Protein AF-A0A425WIM8-F1 (afdb_monomer)

pLDDT: mean 90.93, std 14.82, range [37.25, 98.75]

Nearest PDB structures (foldseek):
  4bzw-assembly1_A  TM=9.652E-01  e=4.947E-06  Lactiplantibacillus plantarum WCFS1
  3hxk-assembly1_A  TM=8.899E-01  e=6.995E-05  Lactococcus lactis subsp. lactis
  4q3k-assembly1_B  TM=9.113E-01  e=4.378E-04  unidentified
  5aob-assembly1_A  TM=7.028E-01  e=1.399E-02  Thermogutta terrifontis
  3f67-assembly1_A  TM=6.598E-01  e=1.066E-02  Klebsiella pneumoniae subsp. pneumoniae MGH 78578

Sequence (83 aa):
MWTTATDTSVPPENALLFAEALQAHHCRYQLIVYPEGKHGSALGNRETAKPDGTYLASDILDWPERFADFARPIGHTFKNCEL

Mean predicted aligned error: 5.05 Å

Structure (mmCIF, N/CA/C/O backbone):
data_AF-A0A425WIM8-F1
#
_entry.id   AF-A0A425WIM8-F1
#
loop_
_atom_site.group_PDB
_atom_site.id
_atom_site.type_symbol
_atom_site.label_atom_id
_atom_site.label_alt_id
_atom_site.label_comp_id
_atom_site.label_asym_id
_atom_site.label_entity_id
_atom_site.label_seq_id
_atom_site.pdbx_PDB_ins_code
_atom_site.Cartn_x
_atom_site.Cartn_y
_atom_site.Cartn_z
_atom_site.occupancy
_atom_site.B_iso_or_equiv
_atom_site.auth_seq_id
_atom_site.auth_comp_id
_atom_site.auth_asym_id
_atom_site.auth_atom_id
_atom_site.pdbx_PDB_model_num
ATOM 1 N N . MET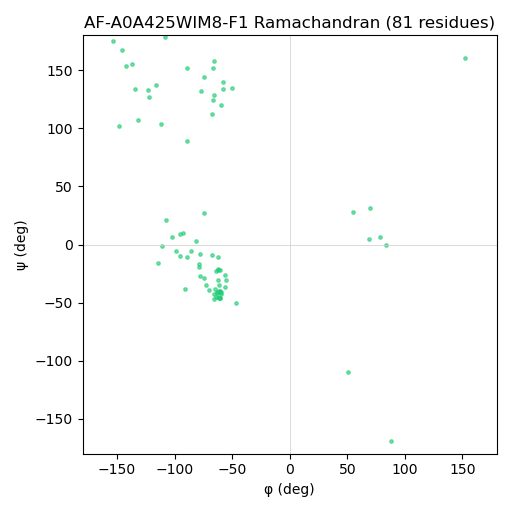 A 1 1 ? -3.211 -1.351 5.422 1.00 97.00 1 MET A N 1
ATOM 2 C CA . MET A 1 1 ? -3.224 -2.025 4.107 1.00 97.00 1 MET A CA 1
ATOM 3 C C . MET A 1 1 ? -2.590 -1.099 3.098 1.00 97.00 1 MET A C 1
ATOM 5 O O . MET A 1 1 ? -2.754 0.110 3.228 1.00 97.00 1 MET A O 1
ATOM 9 N N . TRP A 1 2 ? -1.913 -1.648 2.098 1.00 97.69 2 TRP A N 1
ATOM 10 C CA . TRP A 1 2 ? -1.451 -0.879 0.952 1.00 97.69 2 TRP A CA 1
ATOM 11 C C . TRP A 1 2 ? -1.577 -1.715 -0.324 1.00 97.69 2 TRP A C 1
ATOM 13 O O . TRP A 1 2 ? -1.594 -2.944 -0.252 1.00 97.69 2 TRP A O 1
ATOM 23 N N . THR A 1 3 ? -1.718 -1.047 -1.463 1.00 97.94 3 THR A N 1
ATOM 24 C CA . THR A 1 3 ? -1.704 -1.652 -2.802 1.00 97.94 3 THR A CA 1
ATOM 25 C C . THR A 1 3 ? -1.229 -0.618 -3.829 1.00 97.94 3 THR A C 1
ATOM 27 O O . THR A 1 3 ? -1.021 0.547 -3.480 1.00 97.94 3 THR A O 1
ATOM 30 N N . THR A 1 4 ? -1.065 -1.020 -5.087 1.00 97.38 4 THR A N 1
ATOM 31 C CA . THR A 1 4 ? -0.726 -0.137 -6.211 1.00 97.38 4 THR A CA 1
ATOM 32 C C . THR A 1 4 ? -1.864 -0.135 -7.226 1.00 97.38 4 THR A C 1
ATOM 34 O O . THR A 1 4 ? -2.377 -1.201 -7.563 1.00 97.38 4 THR A O 1
ATOM 37 N N . ALA A 1 5 ? -2.241 1.027 -7.760 1.00 97.69 5 ALA A N 1
ATOM 38 C CA . ALA A 1 5 ? -3.332 1.144 -8.731 1.00 97.69 5 ALA A CA 1
ATOM 39 C C . ALA A 1 5 ? -3.039 0.409 -10.054 1.00 97.69 5 ALA A C 1
ATOM 41 O O . ALA A 1 5 ? -3.963 0.026 -10.764 1.00 97.69 5 ALA A O 1
ATOM 42 N N . THR A 1 6 ? -1.761 0.172 -10.363 1.00 96.75 6 THR A N 1
ATOM 43 C CA . THR A 1 6 ? -1.307 -0.577 -11.545 1.00 96.75 6 THR A CA 1
ATOM 44 C C . THR A 1 6 ? -1.093 -2.075 -11.300 1.00 96.75 6 THR A C 1
ATOM 46 O O . THR A 1 6 ? -0.505 -2.737 -12.156 1.00 96.75 6 THR A O 1
ATOM 49 N N . ASP A 1 7 ? -1.508 -2.636 -10.155 1.00 96.38 7 ASP A N 1
ATOM 50 C CA . ASP A 1 7 ? -1.386 -4.083 -9.930 1.00 96.38 7 ASP A CA 1
ATOM 51 C C . ASP A 1 7 ? -2.334 -4.848 -10.870 1.00 96.38 7 ASP A C 1
ATOM 53 O O . ASP A 1 7 ? -3.556 -4.782 -10.753 1.00 96.38 7 ASP A O 1
ATOM 57 N N . THR A 1 8 ? -1.756 -5.583 -11.820 1.00 95.62 8 THR A N 1
ATOM 58 C CA . THR A 1 8 ? -2.495 -6.397 -12.795 1.00 95.62 8 THR A CA 1
ATOM 59 C C . THR A 1 8 ? -2.639 -7.862 -12.389 1.00 95.62 8 THR A C 1
ATOM 61 O O . THR A 1 8 ? -3.365 -8.601 -13.049 1.00 95.62 8 THR A O 1
ATOM 64 N N . SER A 1 9 ? -1.945 -8.311 -11.338 1.00 97.62 9 SER A N 1
ATOM 65 C CA . SER A 1 9 ? -2.030 -9.693 -10.841 1.00 97.62 9 SER A CA 1
ATOM 66 C C . SER A 1 9 ? -3.104 -9.834 -9.766 1.00 97.62 9 SER A C 1
ATOM 68 O O . SER A 1 9 ? -3.820 -10.833 -9.737 1.00 97.62 9 SER A O 1
ATOM 70 N N . VAL A 1 10 ? -3.229 -8.828 -8.897 1.00 97.50 10 VAL A N 1
ATOM 71 C CA . VAL A 1 10 ? -4.269 -8.734 -7.870 1.00 97.50 10 VAL A CA 1
ATOM 72 C C . VAL A 1 10 ? -4.880 -7.331 -7.934 1.00 97.50 10 VAL A C 1
ATOM 74 O O . VAL A 1 10 ? -4.228 -6.381 -7.504 1.00 97.50 10 VAL A O 1
ATOM 77 N N . PRO A 1 11 ? -6.119 -7.181 -8.439 1.00 97.06 11 PRO A N 1
ATOM 78 C CA . PRO A 1 11 ? -6.719 -5.865 -8.636 1.00 97.06 11 PRO A CA 1
ATOM 79 C C . PRO A 1 11 ? -6.805 -5.048 -7.331 1.00 97.06 11 PRO A C 1
ATOM 81 O O . PRO A 1 11 ? -7.133 -5.615 -6.275 1.00 97.06 11 PRO A O 1
ATOM 84 N N . PRO A 1 12 ? -6.540 -3.727 -7.367 1.00 97.62 12 PRO A N 1
ATOM 85 C CA . PRO A 1 12 ? -6.585 -2.861 -6.185 1.00 97.62 12 PRO A CA 1
ATOM 86 C C . PRO A 1 12 ? -7.969 -2.819 -5.514 1.00 97.62 12 PRO A C 1
ATOM 88 O O . PRO A 1 12 ? -8.062 -2.563 -4.311 1.00 97.62 12 PRO A O 1
ATOM 91 N N . GLU A 1 13 ? -9.036 -3.143 -6.246 1.00 98.31 13 GLU A N 1
ATOM 92 C CA . GLU A 1 13 ? -10.411 -3.262 -5.758 1.00 98.31 13 GLU A CA 1
ATOM 93 C C . GLU A 1 13 ? -10.538 -4.240 -4.589 1.00 98.31 13 GLU A C 1
ATOM 95 O O . GLU A 1 13 ? -11.348 -4.010 -3.696 1.00 98.31 13 GLU A O 1
ATOM 100 N N . ASN A 1 14 ? -9.700 -5.278 -4.518 1.00 98.31 14 ASN A N 1
ATOM 101 C CA . ASN A 1 14 ? -9.694 -6.190 -3.374 1.00 98.31 14 ASN A CA 1
ATOM 102 C C . ASN A 1 14 ? -9.374 -5.458 -2.059 1.00 98.31 14 ASN A C 1
ATOM 104 O O . ASN A 1 14 ? -9.995 -5.722 -1.028 1.00 98.31 14 ASN A O 1
ATOM 108 N N . ALA A 1 15 ? -8.433 -4.507 -2.086 1.00 98.31 15 ALA A N 1
ATOM 109 C CA . ALA A 1 15 ? -8.104 -3.695 -0.918 1.00 98.31 15 ALA A CA 1
ATOM 110 C C . ALA A 1 15 ? -9.208 -2.670 -0.608 1.00 98.31 15 ALA A C 1
ATOM 112 O O . ALA A 1 15 ? -9.478 -2.404 0.564 1.00 98.31 15 ALA A O 1
ATOM 113 N N . LEU A 1 16 ? -9.863 -2.127 -1.642 1.00 98.38 16 LEU A N 1
ATOM 114 C CA . LEU A 1 16 ? -10.988 -1.197 -1.492 1.00 98.38 16 LEU A CA 1
ATOM 115 C C . LEU A 1 16 ? -12.204 -1.879 -0.852 1.00 98.38 16 LEU A C 1
ATOM 117 O O . LEU A 1 16 ? -12.738 -1.355 0.122 1.00 98.38 16 LEU A O 1
ATOM 121 N N . LEU A 1 17 ? -12.583 -3.069 -1.324 1.00 98.69 17 LEU A N 1
ATOM 122 C CA . LEU A 1 17 ? -13.686 -3.860 -0.767 1.00 98.69 17 LEU A CA 1
ATOM 123 C C . LEU A 1 17 ? -13.433 -4.225 0.699 1.00 98.69 17 LEU A C 1
ATOM 125 O O . LEU A 1 17 ? -14.334 -4.149 1.535 1.00 98.69 17 LEU A O 1
ATOM 129 N N . PHE A 1 18 ? -12.195 -4.585 1.047 1.00 98.69 18 PHE A N 1
ATOM 130 C CA . PHE A 1 18 ? -11.870 -4.885 2.437 1.00 98.69 18 PHE A CA 1
ATOM 131 C C . PHE A 1 18 ? -11.887 -3.627 3.320 1.00 98.69 18 PHE A C 1
ATOM 133 O O . PHE A 1 18 ? -12.398 -3.672 4.439 1.00 98.69 18 PHE A O 1
ATOM 140 N N . ALA A 1 19 ? -11.399 -2.488 2.819 1.00 98.69 19 ALA A N 1
ATOM 141 C CA . ALA A 1 19 ? -11.501 -1.207 3.516 1.00 98.69 19 ALA A CA 1
ATOM 142 C C . ALA A 1 19 ? -12.958 -0.780 3.746 1.00 98.69 19 ALA A C 1
ATOM 144 O O . ALA A 1 19 ? -13.286 -0.319 4.838 1.00 98.69 19 ALA A O 1
ATOM 145 N N . GLU A 1 20 ? -13.833 -0.978 2.759 1.00 98.69 20 GLU A N 1
ATOM 146 C CA . GLU A 1 20 ? -15.268 -0.716 2.881 1.00 98.69 20 GLU A CA 1
ATOM 147 C C . GLU A 1 20 ? -15.907 -1.577 3.979 1.00 98.69 20 GLU A C 1
ATOM 149 O O . GLU A 1 20 ? -16.613 -1.052 4.841 1.00 98.69 20 GLU A O 1
ATOM 154 N N . ALA A 1 21 ? -15.597 -2.876 4.024 1.00 98.75 21 ALA A N 1
ATOM 155 C CA . ALA A 1 21 ? -16.084 -3.759 5.081 1.00 98.75 21 ALA A CA 1
ATOM 156 C C . ALA A 1 21 ? -15.577 -3.333 6.473 1.00 98.75 21 ALA A C 1
ATOM 158 O O . ALA A 1 21 ? -16.358 -3.248 7.421 1.00 98.75 21 ALA A O 1
ATOM 159 N N . LEU A 1 22 ? -14.285 -3.007 6.609 1.00 98.56 22 LEU A N 1
ATOM 160 C CA . LEU A 1 22 ? -13.721 -2.509 7.872 1.00 98.56 22 LEU A CA 1
ATOM 161 C C . LEU A 1 22 ? -14.417 -1.220 8.325 1.00 98.56 22 LEU A C 1
ATOM 163 O O . LEU A 1 22 ? -14.764 -1.092 9.500 1.00 98.56 22 LEU A O 1
ATOM 167 N N . GLN A 1 23 ? -14.673 -0.301 7.393 1.00 98.44 23 GLN A N 1
ATOM 168 C CA . GLN A 1 23 ? -15.409 0.931 7.652 1.00 98.44 23 GLN A CA 1
ATOM 169 C C . GLN A 1 23 ? -16.844 0.653 8.121 1.00 98.44 23 GLN A C 1
ATOM 171 O O . GLN A 1 23 ? -17.280 1.244 9.111 1.00 98.44 23 GLN A O 1
ATOM 176 N N . ALA A 1 24 ? -17.561 -0.257 7.454 1.00 98.50 24 ALA A N 1
ATOM 177 C CA . ALA A 1 24 ? -18.933 -0.636 7.799 1.00 98.50 24 ALA A CA 1
ATOM 178 C C . ALA A 1 24 ? -19.047 -1.264 9.200 1.00 98.50 24 ALA A C 1
ATOM 180 O O . ALA A 1 24 ? -20.058 -1.093 9.877 1.00 98.50 24 ALA A O 1
ATOM 181 N N . HIS A 1 25 ? -17.996 -1.946 9.661 1.00 98.44 25 HIS A N 1
ATOM 182 C CA . HIS A 1 25 ? -17.922 -2.551 10.993 1.00 98.44 25 HIS A CA 1
ATOM 183 C C . HIS A 1 25 ? -17.230 -1.669 12.045 1.00 98.44 25 HIS A C 1
ATOM 185 O O . HIS A 1 25 ? -16.964 -2.133 13.154 1.00 98.44 25 HIS A O 1
ATOM 191 N N . HIS A 1 26 ? -16.938 -0.404 11.723 1.00 96.81 26 HIS A N 1
ATOM 192 C CA . HIS A 1 26 ? -16.224 0.530 12.601 1.00 96.81 26 HIS A CA 1
ATOM 193 C C . HIS A 1 26 ? -14.866 -0.001 13.099 1.00 96.81 26 HIS A C 1
ATOM 195 O O . HIS A 1 26 ? -14.380 0.377 14.168 1.00 96.81 26 HIS A O 1
ATOM 201 N N . CYS A 1 27 ? -14.226 -0.875 12.322 1.00 96.00 27 CYS A N 1
ATOM 202 C CA . CYS A 1 27 ? -12.878 -1.341 12.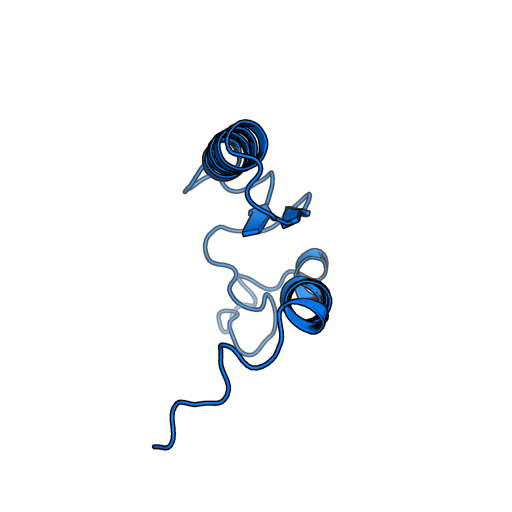596 1.00 96.00 27 CYS A CA 1
ATOM 203 C C . CYS A 1 27 ? -11.880 -0.253 12.193 1.00 96.00 27 CYS A C 1
ATOM 205 O O . CYS A 1 27 ? -11.946 0.285 11.093 1.00 96.00 27 CYS A O 1
ATOM 207 N N . ARG A 1 28 ? -10.917 0.067 13.060 1.00 94.69 28 ARG A N 1
ATOM 208 C CA . ARG A 1 28 ? -9.854 1.028 12.734 1.00 94.69 28 ARG A CA 1
ATOM 209 C C . ARG A 1 28 ? -8.963 0.475 11.617 1.00 94.69 28 ARG A C 1
ATOM 211 O O . ARG A 1 28 ? -8.410 -0.612 11.763 1.00 94.69 28 ARG A O 1
ATOM 218 N N . TYR A 1 29 ? -8.745 1.249 10.556 1.00 96.56 29 TYR A N 1
ATOM 219 C CA . TYR A 1 29 ? -7.870 0.862 9.447 1.00 96.56 29 TYR A CA 1
ATOM 220 C C . TYR A 1 29 ? -7.123 2.058 8.844 1.00 96.56 29 TYR A C 1
ATOM 222 O O . TYR A 1 29 ? -7.425 3.216 9.122 1.00 96.56 29 TYR A O 1
ATOM 230 N N . GLN A 1 30 ? -6.130 1.748 8.014 1.00 97.31 30 GLN A N 1
ATOM 231 C CA . GLN A 1 30 ? -5.474 2.671 7.092 1.00 97.31 30 GLN A CA 1
ATOM 232 C C . GLN A 1 30 ? -5.349 1.952 5.747 1.00 97.31 30 GLN A C 1
ATOM 234 O O . GLN A 1 30 ? -4.947 0.782 5.710 1.00 97.31 30 GLN A O 1
ATOM 239 N N . LEU A 1 31 ? -5.694 2.637 4.660 1.00 98.38 31 LEU A N 1
ATOM 240 C CA . LEU A 1 31 ? -5.476 2.176 3.293 1.00 98.38 31 LEU A CA 1
ATOM 241 C C . LEU A 1 31 ? -4.641 3.214 2.546 1.00 98.38 31 LEU A C 1
ATOM 243 O O . LEU A 1 31 ? -4.954 4.401 2.597 1.00 98.38 31 LEU A O 1
ATOM 247 N N . ILE A 1 32 ? -3.612 2.751 1.842 1.00 98.19 32 ILE A N 1
ATOM 248 C CA . ILE A 1 32 ? -2.820 3.557 0.913 1.00 98.19 32 ILE A CA 1
ATOM 249 C C . ILE A 1 32 ? -2.889 2.889 -0.457 1.00 98.19 32 ILE A C 1
ATOM 251 O O . ILE A 1 32 ? -2.614 1.695 -0.578 1.00 98.19 32 ILE A O 1
ATOM 255 N N . VAL A 1 33 ? -3.275 3.646 -1.479 1.00 97.94 33 VAL A N 1
ATOM 256 C CA . VAL A 1 33 ? -3.229 3.201 -2.874 1.00 97.94 33 VAL A CA 1
ATOM 257 C C . VAL A 1 33 ? -2.166 4.035 -3.568 1.00 97.94 33 VAL A C 1
ATOM 259 O O . VAL A 1 33 ? -2.381 5.215 -3.839 1.00 97.94 33 VAL A O 1
ATOM 262 N N . TYR A 1 34 ? -1.006 3.436 -3.807 1.00 97.88 34 TYR A N 1
ATOM 263 C CA . TYR A 1 34 ? 0.062 4.080 -4.561 1.00 97.88 34 TYR A CA 1
ATOM 264 C C . TYR A 1 34 ? -0.298 4.104 -6.050 1.00 97.88 34 TYR A C 1
ATOM 266 O O . TYR A 1 34 ? -0.927 3.159 -6.530 1.00 97.88 34 TYR A O 1
ATOM 274 N N . PRO A 1 35 ? 0.067 5.159 -6.797 1.00 96.62 35 PRO A N 1
ATOM 275 C CA . PRO A 1 35 ? -0.332 5.295 -8.195 1.00 96.62 35 PRO A CA 1
ATOM 276 C C . PRO A 1 35 ? 0.277 4.203 -9.076 1.00 96.62 35 PRO A C 1
ATOM 278 O O . PRO A 1 35 ? -0.407 3.681 -9.949 1.00 96.62 35 PRO A O 1
ATOM 281 N N . GLU A 1 36 ? 1.527 3.815 -8.815 1.00 95.25 36 GLU A N 1
ATOM 282 C CA . GLU A 1 36 ? 2.261 2.853 -9.630 1.00 95.25 36 GLU A CA 1
ATOM 283 C C . GLU A 1 36 ? 3.038 1.843 -8.780 1.00 95.25 36 GLU A C 1
ATOM 285 O O . GLU A 1 36 ? 3.406 2.091 -7.631 1.00 95.25 36 GLU A O 1
ATOM 290 N N . GLY A 1 37 ? 3.295 0.684 -9.380 1.00 93.00 37 GLY A N 1
ATOM 291 C CA . GLY A 1 37 ? 4.129 -0.379 -8.838 1.00 93.00 37 GLY A CA 1
ATOM 292 C C . GLY A 1 37 ? 3.704 -1.748 -9.360 1.00 93.00 37 GLY A C 1
ATOM 293 O O . GLY A 1 37 ? 2.604 -1.932 -9.886 1.00 93.00 37 GLY A O 1
ATOM 294 N N . LYS A 1 38 ? 4.614 -2.721 -9.273 1.00 93.69 38 LYS A N 1
ATOM 295 C CA . LYS A 1 38 ? 4.334 -4.097 -9.697 1.00 93.69 38 LYS A CA 1
ATOM 296 C C . LYS A 1 38 ? 3.758 -4.910 -8.542 1.00 93.69 38 LYS A C 1
ATOM 298 O O . LYS A 1 38 ? 4.114 -4.695 -7.381 1.00 93.69 38 LYS A O 1
ATOM 303 N N . HIS A 1 39 ? 2.958 -5.917 -8.878 1.00 96.00 39 HIS A N 1
ATOM 304 C CA . HIS A 1 39 ? 2.548 -6.934 -7.918 1.00 96.00 39 HIS A CA 1
ATOM 305 C C . HIS A 1 39 ? 3.750 -7.517 -7.169 1.00 96.00 39 HIS A C 1
ATOM 307 O O . HIS A 1 39 ? 4.752 -7.867 -7.792 1.0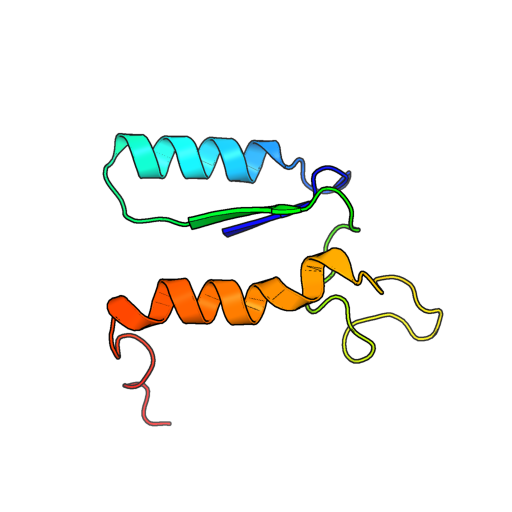0 96.00 39 HIS A O 1
ATOM 313 N N . GLY A 1 40 ? 3.643 -7.662 -5.849 1.00 94.75 40 GLY A N 1
ATOM 314 C CA . GLY A 1 40 ? 4.700 -8.276 -5.045 1.00 94.75 40 GLY A CA 1
ATOM 315 C C . GLY A 1 40 ? 5.969 -7.426 -4.933 1.00 94.75 40 GLY A C 1
ATOM 316 O O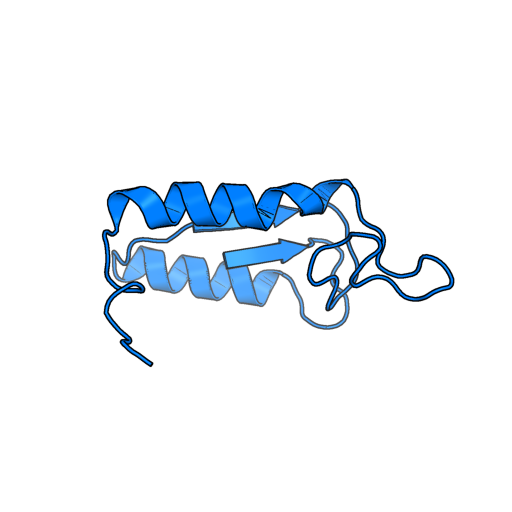 . GLY A 1 40 ? 7.056 -7.980 -4.808 1.00 94.75 40 GLY A O 1
ATOM 317 N N . SER A 1 41 ? 5.849 -6.093 -4.955 1.00 94.75 41 SER A N 1
ATOM 318 C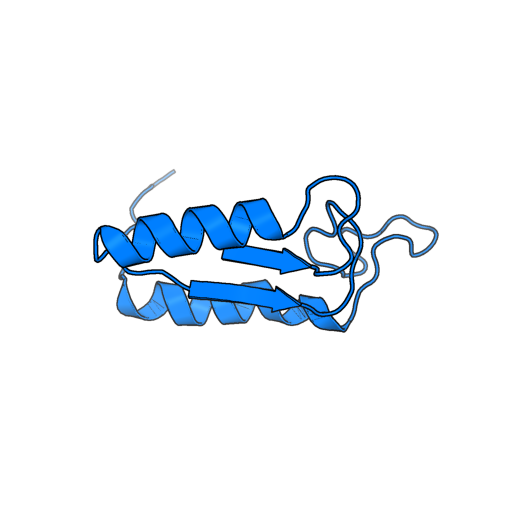 CA . SER A 1 41 ? 7.012 -5.196 -4.844 1.00 94.75 41 SER A CA 1
ATOM 319 C C . SER A 1 41 ? 7.718 -5.226 -3.478 1.00 94.75 41 SER A C 1
ATOM 321 O O . SER A 1 41 ? 8.802 -4.668 -3.361 1.00 94.75 41 SER A O 1
ATOM 323 N N . ALA A 1 42 ? 7.164 -5.888 -2.455 1.00 95.75 42 ALA A N 1
ATOM 324 C CA . ALA A 1 42 ? 7.768 -6.020 -1.124 1.00 95.75 42 ALA A CA 1
ATOM 325 C C . ALA A 1 42 ? 8.220 -4.666 -0.532 1.00 95.75 42 ALA A C 1
ATOM 327 O O . ALA A 1 42 ? 7.363 -3.858 -0.180 1.00 95.75 42 ALA A O 1
ATOM 328 N N . LEU A 1 43 ? 9.529 -4.407 -0.411 1.00 96.31 43 LEU A N 1
ATOM 329 C CA . LEU A 1 43 ? 10.058 -3.121 0.068 1.00 96.31 43 LEU A CA 1
ATOM 330 C C . LEU A 1 43 ? 10.287 -2.101 -1.057 1.00 96.31 43 LEU A C 1
ATOM 332 O O . LEU A 1 43 ? 10.591 -0.954 -0.763 1.00 96.31 43 LEU A O 1
ATOM 336 N N . GLY A 1 44 ? 10.205 -2.496 -2.331 1.00 95.25 44 GLY A N 1
ATOM 337 C CA . GLY A 1 44 ? 10.434 -1.616 -3.485 1.00 95.25 44 GLY A CA 1
ATOM 338 C C . GLY A 1 44 ? 11.882 -1.150 -3.657 1.00 95.25 44 GLY A C 1
ATOM 339 O O . GLY A 1 44 ? 12.177 -0.326 -4.525 1.00 95.25 44 GLY A O 1
ATOM 340 N N . ASN A 1 45 ? 12.792 -1.648 -2.818 1.00 96.12 45 ASN A N 1
ATOM 341 C CA . ASN A 1 45 ? 14.185 -1.229 -2.725 1.00 96.12 45 ASN A CA 1
ATOM 342 C C . ASN A 1 45 ? 15.134 -2.305 -3.285 1.00 96.12 45 ASN A C 1
ATOM 344 O O . ASN A 1 45 ? 14.725 -3.391 -3.692 1.00 96.12 45 ASN A O 1
ATOM 348 N N . ARG A 1 46 ? 16.441 -2.022 -3.275 1.00 96.06 46 ARG A N 1
ATOM 349 C CA . ARG A 1 46 ? 17.471 -2.942 -3.793 1.00 96.06 46 ARG A CA 1
ATOM 350 C C . ARG A 1 46 ? 17.555 -4.284 -3.060 1.00 96.06 46 ARG A C 1
ATOM 352 O O . ARG A 1 46 ? 18.105 -5.219 -3.625 1.00 96.06 46 ARG A O 1
ATOM 359 N N . GLU A 1 47 ? 17.068 -4.374 -1.825 1.00 96.50 47 GLU A N 1
ATOM 360 C CA . GLU A 1 47 ? 17.114 -5.608 -1.028 1.00 96.50 47 GLU A CA 1
ATOM 361 C C . GLU A 1 47 ? 16.089 -6.635 -1.516 1.00 96.50 47 GLU A C 1
ATOM 363 O O . GLU A 1 47 ? 16.303 -7.836 -1.381 1.00 96.50 47 GLU A O 1
ATOM 368 N N . THR A 1 48 ? 14.981 -6.159 -2.090 1.00 96.56 48 THR A N 1
ATOM 369 C CA . THR A 1 48 ? 13.857 -6.997 -2.538 1.00 96.56 48 THR A CA 1
ATOM 370 C C . THR A 1 48 ? 13.653 -6.985 -4.050 1.00 96.56 48 THR A C 1
ATOM 372 O O . THR A 1 48 ? 12.995 -7.875 -4.592 1.00 96.56 48 THR A O 1
ATOM 375 N N . ALA A 1 49 ? 14.249 -6.020 -4.751 1.00 96.12 49 ALA A N 1
ATOM 376 C CA . ALA A 1 49 ? 14.284 -5.999 -6.202 1.00 96.12 49 ALA A CA 1
ATOM 377 C C . ALA A 1 49 ? 15.129 -7.145 -6.776 1.00 96.12 49 ALA A C 1
ATOM 379 O O . ALA A 1 49 ? 16.101 -7.614 -6.180 1.00 96.12 49 ALA A O 1
ATOM 380 N N . LYS A 1 50 ? 14.783 -7.572 -7.993 1.00 95.31 50 LYS A N 1
ATOM 381 C CA . LYS A 1 50 ? 15.623 -8.494 -8.763 1.00 95.31 50 LYS A CA 1
ATOM 382 C C . LYS A 1 50 ? 16.953 -7.817 -9.131 1.00 95.31 50 LYS A C 1
ATOM 384 O O . LYS A 1 50 ? 17.005 -6.590 -9.237 1.00 95.31 50 LYS A O 1
ATOM 389 N N . PRO A 1 51 ? 18.016 -8.594 -9.421 1.00 95.81 51 PRO A N 1
ATOM 390 C CA . PRO A 1 51 ? 19.308 -8.039 -9.835 1.00 95.81 51 PRO A CA 1
ATOM 391 C C . PRO A 1 51 ? 19.244 -7.118 -11.063 1.00 95.81 51 PRO A C 1
ATOM 393 O O . PRO A 1 51 ? 20.081 -6.232 -11.203 1.00 95.81 51 PRO A O 1
ATOM 396 N N . ASP A 1 52 ? 18.246 -7.306 -11.932 1.00 95.94 52 ASP A N 1
ATOM 397 C CA . ASP A 1 52 ? 17.997 -6.480 -13.120 1.00 95.94 52 ASP A CA 1
ATOM 398 C C . ASP A 1 52 ? 17.242 -5.166 -12.827 1.00 95.94 52 ASP A C 1
ATOM 400 O O . ASP A 1 52 ? 16.924 -4.416 -13.747 1.00 95.94 52 ASP A O 1
ATOM 404 N N . GLY A 1 53 ? 16.947 -4.875 -11.557 1.00 93.88 53 GLY A N 1
ATOM 405 C CA . GLY A 1 53 ? 16.198 -3.693 -11.132 1.00 93.88 53 GLY A CA 1
ATOM 406 C C . GLY A 1 53 ? 14.678 -3.845 -11.216 1.00 93.88 53 GLY A C 1
ATOM 407 O O . GLY A 1 53 ? 13.955 -2.926 -10.827 1.00 93.88 53 GLY A O 1
ATOM 408 N N . THR A 1 54 ? 14.155 -4.991 -11.666 1.00 93.38 54 THR A N 1
ATOM 409 C CA . THR A 1 54 ? 12.716 -5.265 -11.582 1.00 93.38 54 THR A CA 1
ATOM 410 C C . THR A 1 54 ? 12.271 -5.192 -10.120 1.00 93.38 54 THR A C 1
ATOM 412 O O . THR A 1 54 ? 12.908 -5.793 -9.258 1.00 93.38 54 THR A O 1
ATOM 415 N N . TYR A 1 55 ? 11.152 -4.504 -9.869 1.00 94.38 55 TYR A N 1
ATOM 416 C CA . TYR A 1 55 ? 10.587 -4.192 -8.544 1.00 94.38 55 TYR A CA 1
ATOM 417 C C . TYR A 1 55 ? 11.242 -3.034 -7.784 1.00 94.38 55 TYR A C 1
ATOM 419 O O . TYR A 1 55 ? 10.837 -2.765 -6.658 1.00 94.38 55 TYR A O 1
ATOM 427 N N . LEU A 1 56 ? 12.173 -2.289 -8.388 1.00 95.00 56 LEU A N 1
ATOM 428 C CA . LEU A 1 56 ? 12.485 -0.956 -7.872 1.00 95.00 56 LEU A CA 1
ATOM 429 C C . LEU A 1 56 ? 11.277 -0.034 -8.073 1.00 95.00 56 LEU A C 1
ATOM 431 O O . LEU A 1 56 ? 10.792 0.117 -9.194 1.00 95.00 56 LEU A O 1
ATOM 435 N N . ALA A 1 57 ? 10.803 0.572 -6.989 1.00 93.00 57 ALA A N 1
ATOM 436 C CA . ALA A 1 57 ? 9.660 1.477 -6.993 1.00 93.00 57 ALA A CA 1
ATOM 437 C C . ALA A 1 57 ? 9.854 2.537 -5.902 1.00 93.00 57 ALA A C 1
ATOM 439 O O . ALA A 1 57 ? 9.667 2.266 -4.720 1.00 93.00 57 ALA A O 1
ATOM 440 N N . SER A 1 58 ? 10.257 3.746 -6.302 1.00 90.62 58 SER A N 1
ATOM 441 C CA . SER A 1 58 ? 10.530 4.859 -5.379 1.00 90.62 58 SER A CA 1
ATOM 442 C C . SER A 1 58 ? 9.306 5.277 -4.574 1.00 90.62 58 SER A C 1
ATOM 444 O O . SER A 1 58 ? 9.427 5.654 -3.412 1.00 90.62 58 SER A O 1
ATOM 446 N N . ASP A 1 59 ? 8.134 5.188 -5.193 1.00 91.44 59 ASP A N 1
ATOM 447 C CA . ASP A 1 59 ? 6.916 5.798 -4.668 1.00 91.44 59 ASP A CA 1
ATOM 448 C C . ASP A 1 59 ? 6.286 4.977 -3.544 1.00 91.44 59 ASP A C 1
ATOM 450 O O . ASP A 1 59 ? 5.479 5.508 -2.791 1.00 91.44 59 ASP A O 1
ATOM 454 N N . ILE A 1 60 ? 6.674 3.705 -3.405 1.00 95.06 60 ILE A N 1
ATOM 455 C CA . ILE A 1 60 ? 6.151 2.801 -2.372 1.00 95.06 60 ILE A CA 1
ATOM 456 C C . ILE A 1 60 ? 7.078 2.678 -1.160 1.00 95.06 60 ILE A C 1
ATOM 458 O O . ILE A 1 60 ? 6.718 2.012 -0.195 1.00 95.06 60 ILE A O 1
ATOM 462 N N . LEU A 1 61 ? 8.277 3.273 -1.198 1.00 96.56 61 LEU A N 1
ATOM 463 C CA . LEU A 1 61 ? 9.314 3.037 -0.185 1.00 96.56 61 LEU A CA 1
ATOM 464 C C . LEU A 1 61 ? 8.898 3.460 1.227 1.00 96.56 61 LEU A C 1
ATOM 466 O O . LEU A 1 61 ? 9.475 2.961 2.184 1.00 96.56 61 LEU A O 1
ATOM 470 N N . ASP A 1 62 ? 7.921 4.363 1.352 1.00 96.94 62 ASP A N 1
ATOM 471 C CA . ASP A 1 62 ? 7.484 4.913 2.634 1.00 96.94 62 ASP A CA 1
ATOM 472 C C . ASP A 1 62 ? 6.422 4.062 3.353 1.00 96.94 62 ASP A C 1
ATOM 474 O O . ASP A 1 62 ? 6.050 4.375 4.487 1.00 96.94 62 ASP A O 1
ATOM 478 N N . TRP A 1 63 ? 5.905 2.989 2.733 1.00 97.12 63 TRP A N 1
ATOM 479 C CA . TRP A 1 63 ? 4.843 2.180 3.344 1.00 97.12 63 TRP A CA 1
ATOM 480 C C . TRP A 1 63 ? 5.214 1.619 4.733 1.00 97.12 63 TRP A C 1
ATOM 482 O O . TRP A 1 63 ? 4.321 1.596 5.594 1.00 97.12 63 TRP A O 1
ATOM 492 N N . PRO A 1 64 ? 6.470 1.199 5.021 1.00 96.94 64 PRO A N 1
ATOM 493 C CA . PRO A 1 64 ? 6.852 0.734 6.354 1.00 96.94 64 PRO A CA 1
ATOM 494 C C . PRO A 1 64 ? 6.728 1.835 7.412 1.00 96.94 64 PRO A C 1
ATOM 496 O O . PRO A 1 64 ? 6.201 1.587 8.500 1.00 96.94 64 PRO A O 1
ATOM 499 N N . GLU A 1 65 ? 7.141 3.063 7.099 1.00 96.50 65 GLU A N 1
ATOM 500 C CA . GLU A 1 65 ? 7.006 4.223 7.982 1.00 96.50 65 GLU A CA 1
ATOM 501 C C . GLU A 1 65 ? 5.533 4.580 8.199 1.00 96.50 65 GLU A C 1
ATOM 503 O O . GLU A 1 65 ? 5.115 4.811 9.336 1.00 96.50 65 GLU A O 1
ATOM 508 N N . ARG A 1 66 ? 4.711 4.549 7.140 1.00 96.38 66 ARG A N 1
ATOM 509 C CA . ARG A 1 66 ? 3.259 4.772 7.256 1.00 96.38 66 ARG A CA 1
ATOM 510 C C . ARG A 1 66 ? 2.591 3.730 8.145 1.00 96.38 66 ARG A C 1
ATOM 512 O O . ARG A 1 66 ? 1.734 4.075 8.962 1.00 96.38 66 ARG A O 1
ATOM 519 N N . PHE A 1 67 ? 3.005 2.470 8.025 1.00 95.12 67 PHE A N 1
ATOM 520 C CA . PHE A 1 67 ? 2.549 1.407 8.911 1.00 95.12 67 PHE A CA 1
ATOM 521 C C . PHE A 1 67 ? 2.988 1.657 10.358 1.00 95.12 67 PHE A C 1
ATOM 523 O O . PHE A 1 67 ? 2.167 1.535 11.268 1.00 95.12 67 PHE A O 1
ATOM 530 N N . ALA A 1 68 ? 4.244 2.049 10.587 1.00 93.75 68 ALA A N 1
ATOM 531 C CA . ALA A 1 68 ? 4.738 2.371 11.922 1.00 93.75 68 ALA A CA 1
ATOM 532 C C . ALA A 1 68 ? 3.950 3.530 12.559 1.00 93.75 68 ALA A C 1
ATOM 534 O O . ALA A 1 68 ? 3.589 3.455 13.735 1.00 93.75 68 ALA A O 1
ATOM 535 N N . ASP A 1 69 ? 3.616 4.566 11.784 1.00 93.88 69 ASP A N 1
ATOM 536 C CA . ASP A 1 69 ? 2.755 5.668 12.221 1.00 93.88 69 ASP A CA 1
ATOM 537 C C . ASP A 1 69 ? 1.359 5.187 12.628 1.00 93.88 69 ASP A C 1
ATOM 539 O O . ASP A 1 69 ? 0.850 5.570 13.686 1.00 93.88 69 ASP A O 1
ATOM 543 N N . PHE A 1 70 ? 0.749 4.325 11.812 1.00 92.44 70 PHE A N 1
ATOM 544 C CA . PHE A 1 70 ? -0.554 3.732 12.102 1.00 92.44 70 PHE A CA 1
ATOM 545 C C . PHE A 1 70 ? -0.529 2.847 13.355 1.00 92.44 70 PHE A C 1
ATOM 547 O O . PHE A 1 70 ? -1.467 2.896 14.156 1.00 92.44 70 PHE A O 1
ATOM 554 N N . ALA A 1 71 ? 0.537 2.064 13.535 1.00 90.94 71 ALA A N 1
ATOM 555 C CA . ALA A 1 71 ? 0.697 1.117 14.632 1.00 90.94 71 ALA A CA 1
ATOM 556 C C . ALA A 1 71 ? 1.088 1.784 15.959 1.00 90.94 71 ALA A C 1
ATOM 558 O O . ALA A 1 71 ? 0.734 1.276 17.022 1.00 90.94 71 ALA A O 1
ATOM 559 N N . ARG A 1 72 ? 1.766 2.940 15.929 1.00 89.31 72 ARG A N 1
ATOM 560 C CA . ARG A 1 72 ? 2.221 3.675 17.123 1.00 89.31 72 ARG A CA 1
ATOM 561 C C . 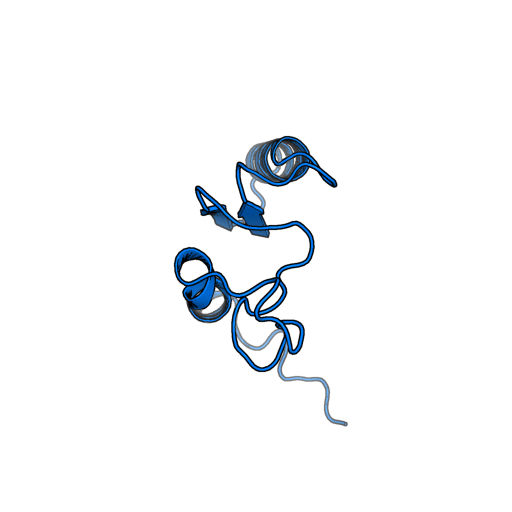ARG A 1 72 ? 1.145 3.837 18.214 1.00 89.31 72 ARG A C 1
ATOM 563 O O . ARG A 1 72 ? 1.439 3.502 19.360 1.00 89.31 72 ARG A O 1
ATOM 570 N N . PRO A 1 73 ? -0.084 4.306 17.921 1.00 88.12 73 PRO A N 1
ATOM 571 C CA . PRO A 1 73 ? -1.137 4.443 18.931 1.00 88.12 73 PRO A CA 1
ATOM 572 C C . PRO A 1 73 ? -1.833 3.124 19.307 1.00 88.12 73 PRO A C 1
ATOM 574 O O . PRO A 1 73 ? -2.640 3.126 20.231 1.00 88.12 73 PRO A O 1
ATOM 577 N N . ILE A 1 74 ? -1.575 2.019 18.598 1.00 83.56 74 ILE A N 1
ATOM 578 C CA . ILE A 1 74 ? -2.183 0.705 18.877 1.00 83.56 74 ILE A CA 1
ATOM 579 C C . ILE A 1 74 ? -1.486 0.021 20.074 1.00 83.56 74 ILE A C 1
ATOM 581 O O . ILE A 1 74 ? -2.089 -0.818 20.737 1.00 83.56 74 ILE A O 1
ATOM 585 N N . GLY A 1 75 ? -0.263 0.441 20.426 1.00 69.25 75 GLY A N 1
ATOM 586 C CA . GLY A 1 75 ? 0.472 -0.029 21.606 1.00 69.25 75 GLY A CA 1
ATOM 587 C C . GLY A 1 75 ? 1.315 -1.292 21.369 1.00 69.25 75 GLY A C 1
ATOM 588 O O . GLY A 1 75 ? 1.547 -1.711 20.237 1.00 69.25 75 GLY A O 1
ATOM 589 N N . HIS A 1 76 ? 1.818 -1.895 22.453 1.00 61.97 76 HIS A N 1
ATOM 590 C CA . HIS A 1 76 ? 2.771 -3.021 22.450 1.00 61.97 76 HIS A CA 1
ATOM 591 C C . HIS A 1 76 ? 2.185 -4.392 22.067 1.00 61.97 76 HIS A C 1
ATOM 593 O O . HIS A 1 76 ? 2.747 -5.420 22.439 1.00 61.97 76 HIS A O 1
ATOM 599 N N . THR A 1 7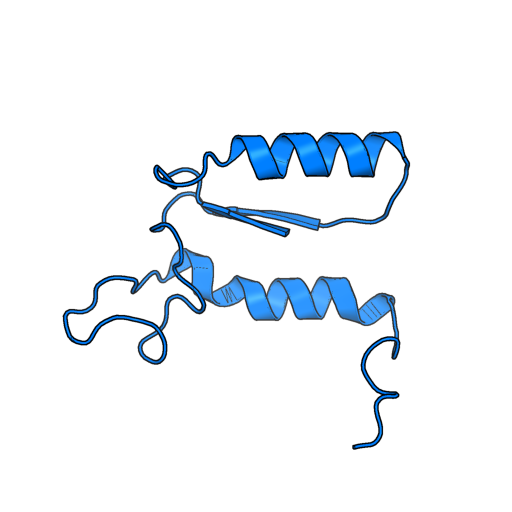7 ? 1.114 -4.457 21.279 1.00 58.06 77 THR A N 1
ATOM 600 C CA . THR A 1 77 ? 0.478 -5.734 20.903 1.00 58.06 77 THR A CA 1
ATOM 601 C C . THR A 1 77 ? 1.407 -6.667 20.100 1.00 58.06 77 THR A C 1
ATOM 603 O O . THR A 1 77 ? 1.110 -7.846 19.961 1.00 58.06 77 THR A O 1
ATOM 606 N N . PHE A 1 78 ? 2.571 -6.183 19.639 1.00 54.50 78 PHE A N 1
ATOM 607 C CA . PHE A 1 78 ? 3.595 -6.972 18.934 1.00 54.50 78 PHE A CA 1
ATOM 608 C C . PHE A 1 78 ? 4.910 -7.203 19.711 1.00 54.50 78 PHE A C 1
ATOM 610 O O . PHE A 1 78 ? 5.801 -7.858 19.181 1.00 54.50 78 PHE A O 1
ATOM 617 N N . LYS A 1 79 ? 5.080 -6.671 20.936 1.00 46.66 79 LYS A N 1
ATOM 618 C CA . LYS A 1 79 ? 6.351 -6.769 21.701 1.00 46.66 79 LYS A CA 1
ATOM 619 C C . LYS A 1 79 ? 6.372 -7.818 22.823 1.00 46.66 79 LYS A C 1
ATOM 621 O O . LYS A 1 79 ? 7.374 -7.907 23.518 1.00 46.66 79 LYS A O 1
ATOM 626 N N . ASN A 1 80 ? 5.331 -8.641 22.959 1.00 41.75 80 ASN A N 1
ATOM 627 C CA . ASN A 1 80 ? 5.261 -9.675 24.003 1.00 41.75 80 ASN A CA 1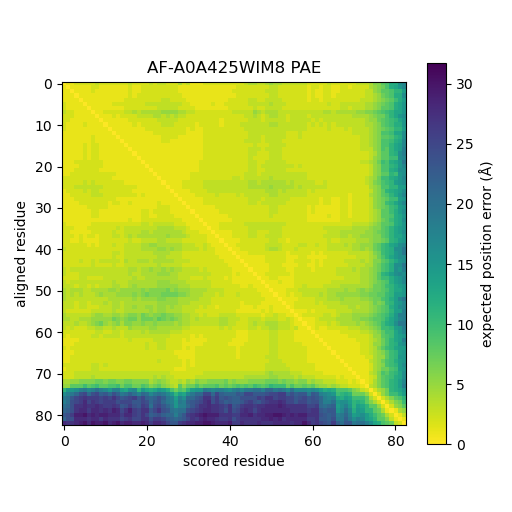
ATOM 628 C C . ASN A 1 80 ? 5.438 -11.116 23.483 1.00 41.75 80 ASN A C 1
ATOM 630 O O . ASN A 1 80 ? 5.039 -12.053 24.166 1.00 41.75 80 ASN A O 1
ATOM 634 N N . CYS A 1 81 ? 6.036 -11.321 22.307 1.00 42.97 81 CYS A N 1
ATOM 635 C CA . CYS A 1 81 ? 6.672 -12.610 22.022 1.00 42.97 81 CYS A CA 1
ATOM 636 C C . CYS A 1 81 ? 8.118 -12.524 22.505 1.00 42.97 81 CYS A C 1
ATOM 638 O O . CYS A 1 81 ? 9.002 -12.103 21.760 1.00 42.97 81 CYS A O 1
ATOM 640 N N . GLU A 1 82 ? 8.334 -12.877 23.769 1.00 37.25 82 GLU A N 1
ATOM 641 C CA . GLU A 1 82 ? 9.642 -13.362 24.198 1.00 37.25 82 GLU A CA 1
ATOM 642 C C . GLU A 1 82 ? 9.946 -14.621 23.367 1.00 37.25 82 GLU A C 1
ATOM 644 O O . GLU A 1 82 ? 9.141 -15.555 23.338 1.00 37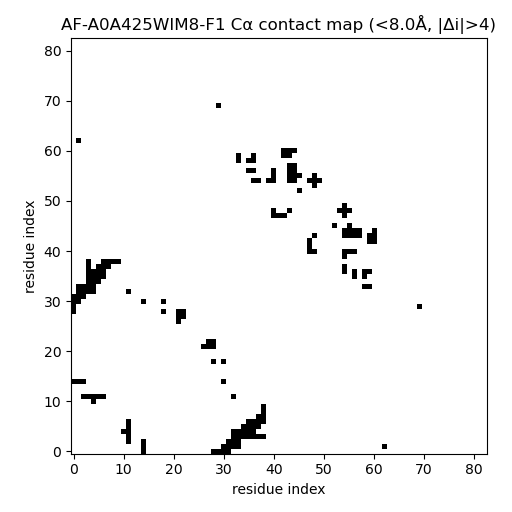.25 82 GLU A O 1
ATOM 649 N N . LEU A 1 83 ? 11.044 -14.583 22.607 1.00 39.97 83 LEU A N 1
ATOM 650 C CA . LEU A 1 83 ? 11.666 -15.761 21.997 1.00 39.97 83 LEU A CA 1
ATOM 651 C C . LEU A 1 83 ? 12.548 -16.457 23.033 1.00 39.97 83 LEU A C 1
ATOM 653 O O . LEU A 1 83 ? 13.225 -15.723 23.791 1.00 39.97 83 LEU A O 1
#

Solvent-accessible surface area (backbone atoms only — not comparable to full-atom values): 5130 Å² total; per-residue (Å²): 94,75,48,25,67,54,18,83,84,59,58,43,61,63,58,50,56,50,50,51,53,33,56,77,69,71,46,90,82,60,80,46,76,37,76,61,46,59,69,86,30,83,59,16,36,83,91,62,21,47,97,88,51,52,42,59,30,82,84,55,52,56,53,66,60,55,48,49,60,66,44,59,85,70,54,70,85,81,71,75,73,82,128

Secondary structure (DSSP, 8-state):
-EEETT-SSS-THHHHHHHHHHHHTT-----EEESS--TT-TTSSTTTS-TT-TT--GGGTTHHHHHHHHHGGG-STTS----

Foldseek 3Di:
DEEECPEPPDHCVVVVVVVVVCVVVVHDDDYYYHDDFYPPLPQLDPVRADPVSHSNDPRRNCVVVVVCVSCVVVPVPPVPPDD

Radius of gyration: 14.85 Å; Cα contacts (8 Å, |Δi|>4): 93; chains: 1; bounding box: 38×22×37 Å